Protein AF-A0A972K8L7-F1 (afdb_monomer_lite)

Secondary structure (DSSP, 8-state):
---SS-HHHHS---EEE-SSS-EEETTHHHIIIIIHHHHHHHHTS-TTEEEEEEEETT-EES--SSGGGTTEE--SHHHHHHHH-SS-EEEEEEPPGGGT--EEEEEEEEEEETTEEEEEEEEEE--TT-SHHHHHHHHHHHHHTT---

pLDDT: mean 89.37, std 14.96, range [42.94, 98.75]

Sequence (149 aa):
SSGLISEDTLLGNTYKKVDENRYASGADNYFEVQILPLLKKWKSLDSRIIYVVIMDRNGYMPVHLDPGRSGVIMEDQVSLKGARSEKVIGQAFRRPKEVGGELVNDISAPIFVNGKHWGCIRIGYMPEGSSEADSEDQKMLSSTHAVSV

Foldseek 3Di:
DPDPDDPCQLLPPDWDDPDDFFTAGSCLVVCVPPPLVVQVVVCPPDVQFPGKFWAFLQQQTSDGPPRVCHRGRDPDPVSNCLFNDQAKDWDWDFDPVVVFRFIWIKIWHFDDDPNHTGTTIIIIGGDPLRGVVSVVVVVVVVVVVPPDD

Radius of gyration: 19.27 Å; chains: 1; bounding box: 42×28×66 Å

Structure (mmCIF, N/CA/C/O backbone):
data_AF-A0A972K8L7-F1
#
_entry.id   AF-A0A972K8L7-F1
#
loop_
_atom_site.group_PDB
_atom_site.id
_atom_site.type_symbol
_atom_site.label_atom_id
_atom_site.label_alt_id
_atom_site.label_comp_id
_atom_site.label_asym_id
_atom_site.label_entity_id
_atom_site.label_seq_id
_atom_site.pdbx_PDB_ins_code
_atom_site.Cartn_x
_atom_site.Cartn_y
_atom_site.Cartn_z
_atom_site.occupancy
_atom_site.B_iso_or_equiv
_atom_site.auth_seq_id
_atom_site.auth_comp_id
_atom_site.auth_asym_id
_atom_site.auth_atom_id
_atom_site.pdbx_PDB_model_num
ATOM 1 N N . SER A 1 1 ? -21.470 -12.199 16.623 1.00 43.38 1 SER A N 1
ATOM 2 C CA . SER A 1 1 ? -20.085 -12.634 16.355 1.00 43.38 1 SER A CA 1
ATOM 3 C C . SER A 1 1 ? -19.173 -11.458 16.647 1.00 43.38 1 SER A C 1
ATOM 5 O O . SER A 1 1 ? -19.398 -10.387 16.102 1.00 43.38 1 SER A O 1
ATOM 7 N N . SER A 1 2 ? -18.212 -11.589 17.561 1.00 48.59 2 SER A N 1
ATOM 8 C CA . SER A 1 2 ? -17.219 -10.535 17.799 1.00 48.59 2 SER A CA 1
ATOM 9 C C . SER A 1 2 ? -16.284 -10.482 16.589 1.00 48.59 2 SER A C 1
ATOM 11 O O . SER A 1 2 ? -15.398 -11.325 16.456 1.00 48.59 2 SER A O 1
ATOM 13 N N . GLY A 1 3 ? -16.561 -9.580 15.646 1.00 68.94 3 GLY A N 1
ATOM 14 C CA . GLY A 1 3 ? -15.720 -9.379 14.466 1.00 68.94 3 GLY A CA 1
ATOM 15 C C . GLY A 1 3 ? -14.291 -9.015 14.872 1.00 68.94 3 GLY A C 1
ATOM 16 O O . GLY A 1 3 ? -14.088 -8.352 15.885 1.00 68.94 3 GLY A O 1
ATOM 17 N N . LEU A 1 4 ? -13.306 -9.460 14.085 1.00 87.00 4 LEU A N 1
ATOM 18 C CA . LEU A 1 4 ? -11.874 -9.205 14.315 1.00 87.00 4 LEU A CA 1
ATOM 19 C C . LEU A 1 4 ? -11.529 -7.704 14.391 1.00 87.00 4 LEU A C 1
ATOM 21 O O . LEU A 1 4 ? -10.521 -7.333 14.983 1.00 87.00 4 LEU A O 1
ATOM 25 N N . ILE A 1 5 ? -12.364 -6.857 13.787 1.00 93.44 5 ILE A N 1
ATOM 26 C CA . ILE A 1 5 ? -12.333 -5.396 13.844 1.00 93.44 5 ILE A CA 1
ATOM 27 C C . ILE A 1 5 ? -13.745 -4.870 13.533 1.00 93.44 5 ILE A C 1
ATOM 29 O O . ILE A 1 5 ? -14.503 -5.536 12.821 1.00 93.44 5 ILE A O 1
ATOM 33 N N . SER A 1 6 ? -14.125 -3.704 14.064 1.00 93.94 6 SER A N 1
ATOM 34 C CA . SER A 1 6 ? -15.373 -3.040 13.663 1.00 93.94 6 SER A CA 1
ATOM 35 C C . SER A 1 6 ? -15.203 -2.323 12.320 1.00 93.94 6 SER A C 1
ATOM 37 O O . SER A 1 6 ? -14.106 -1.883 11.970 1.00 93.94 6 SER A O 1
ATOM 39 N N . GLU A 1 7 ? -16.297 -2.167 11.572 1.00 93.62 7 GLU A N 1
ATOM 40 C CA . GLU A 1 7 ? -16.278 -1.385 10.330 1.00 93.62 7 GLU A CA 1
ATOM 41 C C . GLU A 1 7 ? -15.841 0.064 10.590 1.00 93.62 7 GLU A C 1
ATOM 43 O O . GLU A 1 7 ? -15.015 0.584 9.848 1.00 93.62 7 GLU A O 1
ATOM 48 N N . ASP A 1 8 ? -16.316 0.682 11.674 1.00 94.56 8 ASP A N 1
ATOM 49 C CA . ASP A 1 8 ? -15.960 2.058 12.033 1.00 94.56 8 ASP A CA 1
ATOM 50 C C . ASP A 1 8 ? -14.465 2.223 12.318 1.00 94.56 8 ASP A C 1
ATOM 52 O O . ASP A 1 8 ? -13.873 3.231 11.943 1.00 94.56 8 ASP A O 1
ATOM 56 N N . THR A 1 9 ? -13.826 1.239 12.961 1.00 94.69 9 THR A N 1
ATOM 57 C CA . THR A 1 9 ? -12.374 1.276 13.177 1.00 94.69 9 THR A CA 1
ATOM 58 C C . THR A 1 9 ? -11.619 1.038 11.872 1.00 94.69 9 THR A C 1
ATOM 60 O O . THR A 1 9 ? -10.624 1.711 11.627 1.00 94.69 9 THR A O 1
ATOM 63 N N . LEU A 1 10 ? -12.090 0.125 11.018 1.00 93.88 10 LEU A N 1
ATOM 64 C CA . LEU A 1 10 ? -11.436 -0.190 9.746 1.00 93.88 10 LEU A CA 1
ATOM 65 C C . LEU A 1 10 ? -11.541 0.957 8.725 1.00 93.88 10 LEU A C 1
ATOM 67 O O . LEU A 1 10 ? -10.584 1.220 8.005 1.00 93.88 10 LEU A O 1
ATOM 71 N N . LEU A 1 11 ? -12.690 1.634 8.668 1.00 94.75 11 LEU A N 1
ATOM 72 C CA . LEU A 1 11 ? -12.957 2.791 7.802 1.00 94.75 11 LEU A CA 1
ATOM 73 C C . LEU A 1 11 ? -12.596 4.135 8.454 1.00 94.75 11 LEU A C 1
ATOM 75 O O . LEU A 1 11 ? -12.780 5.187 7.838 1.00 94.75 11 LEU A O 1
ATOM 79 N N . GLY A 1 12 ? -12.149 4.108 9.708 1.00 93.19 12 GLY A N 1
ATOM 80 C CA . GLY A 1 12 ? -11.767 5.288 10.463 1.00 93.19 12 GLY A CA 1
ATOM 81 C C . GLY A 1 12 ? -10.445 5.865 9.965 1.00 93.19 12 GLY A C 1
ATOM 82 O O . GLY A 1 12 ? -9.459 5.151 9.816 1.00 93.19 12 GLY A O 1
ATOM 83 N N . ASN A 1 13 ? -10.410 7.185 9.788 1.00 91.69 13 ASN A N 1
ATOM 84 C CA . ASN A 1 13 ? -9.258 7.911 9.243 1.00 91.69 13 ASN A CA 1
ATOM 85 C C . ASN A 1 13 ? -8.577 8.788 10.307 1.00 91.69 13 ASN A C 1
ATOM 87 O O . ASN A 1 13 ? -8.116 9.894 10.024 1.00 91.69 13 ASN A O 1
ATOM 91 N N . THR A 1 14 ? -8.581 8.328 11.559 1.00 95.19 14 THR A N 1
ATOM 92 C CA . THR A 1 14 ? -7.974 9.050 12.681 1.00 95.19 14 THR A CA 1
ATOM 93 C C . THR A 1 14 ? -6.589 8.487 12.948 1.00 95.19 14 THR A C 1
ATOM 95 O O . THR A 1 14 ? -6.459 7.368 13.445 1.00 95.19 14 THR A O 1
ATOM 98 N N . TYR A 1 15 ? -5.566 9.292 12.675 1.00 96.88 15 TYR A N 1
ATOM 99 C CA . TYR A 1 15 ? -4.171 8.918 12.880 1.00 96.88 15 TYR A CA 1
ATOM 100 C C . TYR A 1 15 ? -3.572 9.678 14.063 1.00 96.88 15 TYR A C 1
ATOM 102 O O . TYR A 1 15 ? -3.773 10.884 14.216 1.00 96.88 15 TYR A O 1
ATOM 110 N N . LYS A 1 16 ? -2.803 8.982 14.897 1.00 97.19 16 LYS A N 1
ATOM 111 C CA . LYS A 1 16 ? -2.006 9.581 15.973 1.00 97.19 16 LYS A CA 1
ATOM 112 C C . LYS A 1 16 ? -0.549 9.600 15.548 1.00 97.19 16 LYS A C 1
ATOM 114 O O . LYS A 1 16 ? -0.009 8.550 15.223 1.00 97.19 16 LYS A O 1
ATOM 119 N N . LYS A 1 17 ? 0.087 10.771 15.557 1.00 97.06 17 LYS A N 1
ATOM 120 C CA . LYS A 1 17 ? 1.523 10.885 15.278 1.00 97.06 17 LYS A CA 1
ATOM 121 C C . LYS A 1 17 ? 2.319 10.130 16.352 1.00 97.06 17 LYS A C 1
ATOM 123 O O . LYS A 1 17 ? 2.054 10.314 17.538 1.00 97.06 17 LYS A O 1
ATOM 128 N N . VAL A 1 18 ? 3.243 9.270 15.928 1.00 95.12 18 VAL A N 1
ATOM 129 C CA . VAL A 1 18 ? 4.098 8.442 16.801 1.00 95.12 18 VAL A CA 1
ATOM 130 C C . VAL A 1 18 ? 5.529 8.977 16.808 1.00 95.12 18 VAL A C 1
ATOM 132 O O . VAL A 1 18 ? 6.138 9.072 17.869 1.00 95.12 18 VAL A O 1
ATOM 135 N N . ASP A 1 19 ? 6.039 9.387 15.646 1.00 93.31 19 ASP A N 1
ATOM 136 C CA . ASP A 1 19 ? 7.325 10.076 15.486 1.00 93.31 19 ASP A CA 1
ATOM 137 C C . ASP A 1 19 ? 7.261 11.078 14.318 1.00 93.31 19 ASP A C 1
ATOM 139 O O . ASP A 1 19 ? 6.170 11.414 13.862 1.00 93.31 19 ASP A O 1
ATOM 143 N N . GLU A 1 20 ? 8.403 11.606 13.857 1.00 90.75 20 GLU A N 1
ATOM 144 C CA . GLU A 1 20 ? 8.474 12.634 12.809 1.00 90.75 20 GLU A CA 1
ATOM 145 C C . GLU A 1 20 ? 7.650 12.288 11.559 1.00 90.75 20 GLU A C 1
ATOM 147 O O . GLU A 1 20 ? 6.903 13.154 11.091 1.00 90.75 20 GLU A O 1
ATOM 152 N N . ASN A 1 21 ? 7.721 11.032 11.099 1.00 92.06 21 ASN A N 1
ATOM 153 C CA . ASN A 1 21 ? 7.163 10.572 9.823 1.00 92.06 21 ASN A CA 1
ATOM 154 C C . ASN A 1 21 ? 6.230 9.353 9.952 1.00 92.06 21 ASN A C 1
ATOM 156 O O . ASN A 1 21 ? 5.774 8.821 8.936 1.00 92.06 21 ASN A O 1
ATOM 160 N N . ARG A 1 22 ? 5.935 8.900 11.177 1.00 95.69 22 ARG A N 1
ATOM 161 C CA . ARG A 1 22 ? 5.071 7.742 11.436 1.00 95.69 22 ARG A CA 1
ATOM 162 C C . ARG A 1 22 ? 3.853 8.088 12.275 1.00 95.69 22 ARG A C 1
ATOM 164 O O . ARG A 1 22 ? 3.888 8.908 13.195 1.00 95.69 22 ARG A O 1
ATOM 171 N N . TYR A 1 23 ? 2.777 7.381 11.973 1.00 98.06 23 TYR A N 1
ATOM 172 C CA . TYR A 1 23 ? 1.467 7.504 12.580 1.00 98.06 23 TYR A CA 1
ATOM 173 C C . TYR A 1 23 ? 0.893 6.123 12.908 1.00 98.06 23 TYR A C 1
ATOM 175 O O . TYR A 1 23 ? 1.236 5.125 12.273 1.00 98.06 23 TYR A O 1
ATOM 183 N N . ALA A 1 24 ? -0.022 6.085 13.871 1.00 97.25 24 ALA A N 1
ATOM 184 C CA . ALA A 1 24 ? -0.782 4.902 14.252 1.00 97.25 24 ALA A CA 1
ATOM 185 C C . ALA A 1 24 ? -2.286 5.114 14.043 1.00 97.25 24 ALA A C 1
ATOM 187 O O . ALA A 1 24 ? -2.807 6.198 14.330 1.00 97.25 24 ALA A O 1
ATOM 188 N N . SER A 1 25 ? -2.984 4.069 13.610 1.00 97.12 25 SER A N 1
ATOM 189 C CA . SER A 1 25 ? -4.444 3.980 13.536 1.00 97.12 25 SER A CA 1
ATOM 190 C C . SER A 1 25 ? -4.979 2.914 14.497 1.00 97.12 25 SER A C 1
ATOM 192 O O . SER A 1 25 ? -4.288 1.981 14.901 1.00 97.12 25 SER A O 1
ATOM 194 N N . GLY A 1 26 ? -6.263 3.015 14.851 1.00 95.69 26 GLY A N 1
ATOM 195 C CA . GLY A 1 26 ? -6.946 1.981 15.637 1.00 95.69 26 GLY A CA 1
ATOM 196 C C . GLY A 1 26 ? -7.020 0.617 14.934 1.00 95.69 26 GLY A C 1
ATOM 197 O O . GLY A 1 26 ? -7.282 -0.388 15.591 1.00 9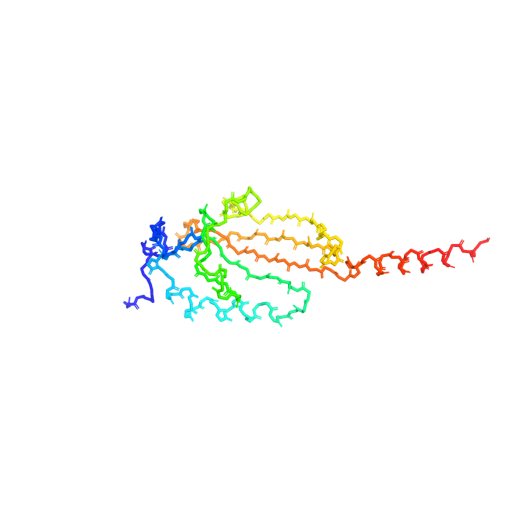5.69 26 GLY A O 1
ATOM 198 N N . ALA A 1 27 ? -6.785 0.571 13.619 1.00 96.38 27 ALA A N 1
ATOM 199 C CA . ALA A 1 27 ? -6.844 -0.645 12.814 1.00 96.38 27 ALA A CA 1
ATOM 200 C C . ALA A 1 27 ? -5.493 -1.368 12.646 1.00 96.38 27 ALA A C 1
ATOM 202 O O . ALA A 1 27 ? -5.470 -2.464 12.086 1.00 96.38 27 ALA A O 1
ATOM 203 N N . ASP A 1 28 ? -4.375 -0.808 13.118 1.00 96.25 28 ASP A N 1
ATOM 204 C CA . ASP A 1 28 ? -3.029 -1.300 12.775 1.00 96.25 28 ASP A CA 1
ATOM 205 C C . ASP A 1 28 ? -2.815 -2.766 13.149 1.00 96.25 28 ASP A C 1
ATOM 207 O O . ASP A 1 28 ? -2.368 -3.556 12.320 1.00 96.25 28 ASP A O 1
ATOM 211 N N . ASN A 1 29 ? -3.233 -3.169 14.352 1.00 96.06 29 ASN A N 1
ATOM 212 C CA . ASN A 1 29 ? -3.114 -4.558 14.800 1.00 96.06 29 ASN A CA 1
ATOM 213 C C . ASN A 1 29 ? -3.901 -5.533 13.903 1.00 96.06 29 ASN A C 1
ATOM 215 O O . ASN A 1 29 ? -3.458 -6.653 13.660 1.00 96.06 29 ASN A O 1
ATOM 219 N N . TYR A 1 30 ? -5.059 -5.121 13.374 1.00 96.81 30 TYR A N 1
ATOM 220 C CA . TYR A 1 30 ? -5.794 -5.942 12.411 1.00 96.81 30 TYR A CA 1
ATOM 221 C C . TYR A 1 30 ? -4.982 -6.120 11.124 1.00 96.81 30 TYR A C 1
ATOM 223 O O . TYR A 1 30 ? -4.830 -7.244 10.647 1.00 96.81 30 TYR A O 1
ATOM 231 N N . PHE A 1 31 ? -4.416 -5.039 10.585 1.00 97.88 31 PHE A N 1
ATOM 232 C CA . PHE A 1 31 ? -3.580 -5.118 9.389 1.00 97.88 31 PHE A CA 1
ATOM 233 C C . PHE A 1 31 ? -2.310 -5.940 9.620 1.00 97.88 31 PHE A C 1
ATOM 235 O O . PHE A 1 31 ? -1.934 -6.730 8.754 1.00 97.88 31 PHE A O 1
ATOM 242 N N . GLU A 1 32 ? -1.681 -5.820 10.784 1.00 97.50 32 GLU A N 1
ATOM 243 C CA . GLU A 1 32 ? -0.477 -6.569 11.140 1.00 97.50 32 GLU A CA 1
ATOM 244 C C . GLU A 1 32 ? -0.745 -8.069 11.259 1.00 97.50 32 GLU A C 1
ATOM 246 O O . GLU A 1 32 ? -0.026 -8.873 10.664 1.00 97.50 32 GLU A O 1
ATOM 251 N N . VAL A 1 33 ? -1.809 -8.460 11.962 1.00 97.44 33 VAL A N 1
ATOM 252 C CA . VAL A 1 33 ? -2.108 -9.876 12.203 1.00 97.44 33 VAL A CA 1
ATOM 253 C C . VAL A 1 33 ? -2.773 -10.532 10.991 1.00 97.44 33 VAL A C 1
ATOM 255 O O . VAL A 1 33 ? -2.456 -11.674 10.664 1.00 97.44 33 VAL A O 1
ATOM 258 N N . GLN A 1 34 ? -3.696 -9.841 10.318 1.00 97.12 34 GLN A N 1
ATOM 259 C CA . GLN A 1 34 ? -4.539 -10.448 9.279 1.00 97.12 34 GLN A CA 1
ATOM 260 C C . GLN A 1 34 ? -4.021 -10.195 7.863 1.00 97.12 34 GLN A C 1
ATOM 262 O O . GLN A 1 34 ? -4.138 -11.066 7.002 1.00 97.12 34 GLN A O 1
ATOM 267 N N . ILE A 1 35 ? -3.457 -9.014 7.595 1.00 97.81 35 ILE A N 1
ATOM 268 C CA . ILE A 1 35 ? -3.179 -8.579 6.220 1.00 97.81 35 ILE A CA 1
ATOM 269 C C . ILE A 1 35 ? -1.703 -8.715 5.858 1.00 97.81 35 ILE A C 1
ATOM 271 O O . ILE A 1 35 ? -1.391 -9.230 4.785 1.00 97.81 35 ILE A O 1
ATOM 275 N N . LEU A 1 36 ? -0.777 -8.346 6.743 1.00 98.44 36 LEU A N 1
ATOM 276 C CA . LEU A 1 36 ? 0.660 -8.442 6.477 1.00 98.44 36 LEU A CA 1
ATOM 277 C C . LEU A 1 36 ? 1.114 -9.860 6.056 1.00 98.44 36 LEU A C 1
ATOM 279 O O . LEU A 1 36 ? 1.918 -9.952 5.122 1.00 98.44 36 LEU A O 1
ATOM 283 N N . PRO A 1 37 ? 0.607 -10.973 6.633 1.00 98.56 37 PRO A N 1
ATOM 284 C CA . PRO A 1 37 ? 0.931 -12.314 6.141 1.00 98.56 37 PRO A CA 1
ATOM 285 C C . PRO A 1 37 ? 0.497 -12.554 4.686 1.00 98.56 37 PRO A C 1
ATOM 287 O O . PRO A 1 37 ? 1.215 -13.213 3.933 1.00 98.56 37 PRO A O 1
ATOM 290 N N . LEU A 1 38 ? -0.639 -11.988 4.263 1.00 98.31 38 LEU A N 1
ATOM 291 C CA . LEU A 1 38 ? -1.119 -12.076 2.880 1.00 98.31 38 LEU A CA 1
ATOM 292 C C . LEU A 1 38 ? -0.230 -11.268 1.935 1.00 98.31 38 LEU A C 1
ATOM 294 O O . LEU A 1 38 ? 0.158 -11.785 0.891 1.00 98.31 38 LEU A O 1
ATOM 298 N N . LEU A 1 39 ? 0.163 -10.049 2.323 1.00 98.44 39 LEU A N 1
ATOM 299 C CA . LEU A 1 39 ? 1.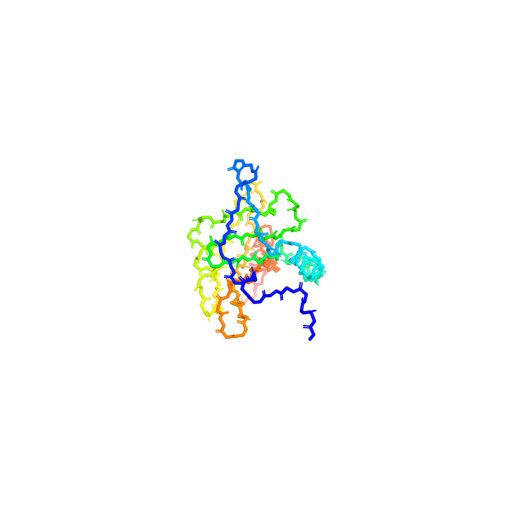080 -9.229 1.522 1.00 98.44 39 LEU A CA 1
ATOM 300 C C . LEU A 1 39 ? 2.431 -9.928 1.335 1.00 98.44 39 LEU A C 1
ATOM 302 O O . LEU A 1 39 ? 2.955 -9.963 0.223 1.00 98.44 39 LEU A O 1
ATOM 306 N N . LYS A 1 40 ? 2.967 -10.543 2.402 1.00 98.31 40 LYS A N 1
ATOM 307 C CA . LYS A 1 40 ? 4.191 -11.361 2.348 1.00 98.31 40 LYS A CA 1
ATOM 308 C C . LYS A 1 40 ? 4.041 -12.526 1.372 1.00 98.31 40 LYS A C 1
ATOM 310 O O . LYS A 1 40 ? 4.899 -12.704 0.512 1.00 98.31 40 LYS A O 1
ATOM 315 N N . LYS A 1 41 ? 2.932 -13.269 1.465 1.00 98.25 41 LYS A N 1
ATOM 316 C CA . LYS A 1 41 ? 2.622 -14.380 0.556 1.00 98.25 41 LYS A CA 1
ATOM 317 C C . LYS A 1 41 ? 2.516 -13.917 -0.898 1.00 98.25 41 LYS A C 1
ATOM 319 O O . LYS A 1 41 ? 3.080 -14.556 -1.774 1.00 98.25 41 LYS A O 1
ATOM 324 N N . TRP A 1 42 ? 1.805 -12.825 -1.174 1.00 97.75 42 TRP A N 1
ATOM 325 C CA . TRP A 1 42 ? 1.630 -12.318 -2.539 1.00 97.75 42 TRP A CA 1
ATOM 326 C C . TRP A 1 42 ? 2.932 -11.789 -3.131 1.00 97.75 42 TRP A C 1
ATOM 328 O O . TRP A 1 42 ? 3.240 -12.081 -4.282 1.00 97.75 42 TRP A O 1
ATOM 338 N N . LYS A 1 43 ? 3.745 -11.095 -2.330 1.00 97.69 43 LYS A N 1
ATOM 339 C CA . LYS A 1 43 ? 5.080 -10.644 -2.734 1.00 97.69 43 LYS A CA 1
ATOM 340 C C . LYS A 1 43 ? 6.027 -11.804 -3.074 1.00 97.69 43 LYS A C 1
ATOM 342 O O . LYS A 1 43 ? 6.968 -11.597 -3.837 1.00 97.69 43 LYS A O 1
ATOM 347 N N . SER A 1 44 ? 5.816 -12.992 -2.502 1.00 97.38 44 SER A N 1
ATOM 348 C CA . SER A 1 44 ? 6.641 -14.177 -2.764 1.00 97.38 44 SER A CA 1
ATOM 349 C C . SER A 1 44 ? 6.117 -15.070 -3.891 1.00 97.38 44 SER A C 1
ATOM 351 O O . SER A 1 44 ? 6.738 -16.093 -4.159 1.00 97.38 44 SER A O 1
ATOM 353 N N . LEU A 1 45 ? 4.981 -14.741 -4.523 1.00 97.00 45 LEU A N 1
ATOM 354 C CA . LEU A 1 45 ? 4.438 -15.549 -5.626 1.00 97.00 45 LEU A CA 1
ATOM 355 C C . LEU A 1 45 ? 5.327 -15.511 -6.871 1.00 97.00 45 LEU A C 1
ATOM 357 O O . LEU A 1 45 ? 5.355 -16.478 -7.624 1.00 97.00 45 LEU A O 1
ATOM 361 N N . ASP A 1 46 ? 6.029 -14.400 -7.082 1.00 96.12 46 ASP A N 1
ATOM 362 C C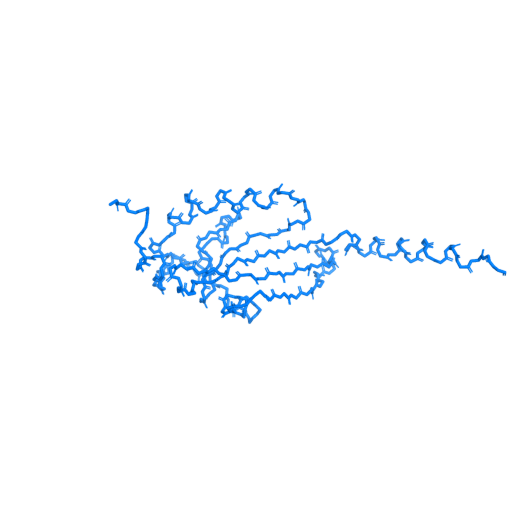A . ASP A 1 46 ? 6.894 -14.179 -8.234 1.00 96.12 46 ASP A CA 1
ATOM 363 C C . ASP A 1 46 ? 7.995 -13.178 -7.851 1.00 96.12 46 ASP A C 1
ATOM 365 O O . ASP A 1 46 ? 7.717 -12.147 -7.230 1.00 96.12 46 ASP A O 1
ATOM 369 N N . SER A 1 47 ? 9.249 -13.464 -8.210 1.00 94.31 47 SER A N 1
ATOM 370 C CA . SER A 1 47 ? 10.390 -12.578 -7.937 1.00 94.31 47 SER A CA 1
ATOM 371 C C . SER A 1 47 ? 10.270 -11.225 -8.646 1.00 94.31 47 SER A C 1
ATOM 373 O O . SER A 1 47 ? 10.825 -10.236 -8.165 1.00 94.31 47 SER A O 1
ATOM 375 N N . ARG A 1 48 ? 9.501 -11.163 -9.738 1.00 94.88 48 ARG A N 1
ATOM 376 C CA . ARG A 1 48 ? 9.197 -9.950 -10.506 1.00 94.88 48 ARG A CA 1
ATOM 377 C C . ARG A 1 48 ? 8.237 -9.012 -9.791 1.00 94.88 48 ARG A C 1
ATOM 379 O O . ARG A 1 48 ? 8.185 -7.830 -10.117 1.00 94.88 48 ARG A O 1
ATOM 386 N N . ILE A 1 49 ? 7.477 -9.486 -8.805 1.00 96.31 49 ILE A N 1
ATOM 387 C CA . ILE A 1 49 ? 6.701 -8.595 -7.942 1.00 96.31 49 ILE A CA 1
ATOM 388 C C . ILE A 1 49 ? 7.696 -7.940 -6.994 1.00 96.31 49 ILE A C 1
ATOM 390 O O . ILE A 1 49 ? 8.251 -8.618 -6.140 1.00 96.31 49 ILE A O 1
ATOM 394 N N . ILE A 1 50 ? 7.944 -6.639 -7.112 1.00 94.25 50 ILE A N 1
ATOM 395 C CA . ILE A 1 50 ? 8.964 -5.935 -6.320 1.00 94.25 50 ILE A CA 1
ATOM 396 C C . ILE A 1 50 ? 8.388 -5.259 -5.071 1.00 94.25 50 ILE A C 1
ATOM 398 O O . ILE A 1 50 ? 9.103 -5.089 -4.085 1.00 94.25 50 ILE A O 1
ATOM 402 N N . TYR A 1 51 ? 7.087 -4.973 -5.048 1.00 96.00 51 TYR A N 1
ATOM 403 C CA . TYR A 1 51 ? 6.367 -4.581 -3.837 1.00 96.00 51 TYR A CA 1
ATOM 404 C C . TYR A 1 51 ? 4.887 -4.954 -3.924 1.00 96.00 51 TYR A C 1
ATOM 406 O O . TYR A 1 51 ? 4.309 -5.009 -5.008 1.00 96.00 51 TYR A O 1
ATOM 414 N N . VAL A 1 52 ? 4.285 -5.176 -2.757 1.00 98.19 52 VAL A N 1
ATOM 415 C CA . VAL A 1 52 ? 2.837 -5.286 -2.559 1.00 98.19 52 VAL A CA 1
ATOM 416 C C . VAL A 1 52 ? 2.513 -4.474 -1.314 1.00 98.19 52 VAL A C 1
ATOM 418 O O . VAL A 1 52 ? 3.004 -4.791 -0.231 1.00 98.19 52 VAL A O 1
ATOM 421 N N . VAL A 1 53 ? 1.735 -3.409 -1.468 1.00 98.06 53 VAL A N 1
ATOM 422 C CA . VAL A 1 53 ? 1.394 -2.490 -0.375 1.00 98.06 53 VAL A CA 1
ATOM 423 C C . VAL A 1 53 ? -0.095 -2.209 -0.374 1.00 98.06 53 VAL A C 1
ATOM 425 O O . VAL A 1 53 ? -0.747 -2.290 -1.410 1.00 98.06 53 VAL A O 1
ATOM 428 N N . ILE A 1 54 ? -0.632 -1.863 0.786 1.00 98.38 54 ILE A N 1
ATOM 429 C CA . ILE A 1 54 ? -1.991 -1.347 0.910 1.00 98.38 54 ILE A CA 1
ATOM 430 C C . ILE A 1 54 ? -1.933 0.034 1.539 1.00 98.38 54 ILE A C 1
ATOM 432 O O . ILE A 1 54 ? -1.077 0.298 2.382 1.00 98.38 54 ILE A O 1
ATOM 436 N N . MET A 1 55 ? -2.838 0.907 1.126 1.00 97.94 55 MET A N 1
ATOM 437 C CA . MET A 1 55 ? -2.985 2.228 1.719 1.00 97.94 55 MET A CA 1
ATOM 438 C C . MET A 1 55 ? -4.435 2.667 1.662 1.00 97.94 55 MET A C 1
ATOM 440 O O . MET A 1 55 ? -5.132 2.365 0.692 1.00 97.94 55 MET A O 1
ATOM 444 N N . ASP A 1 56 ? -4.881 3.381 2.688 1.00 98.44 56 ASP A N 1
ATOM 445 C CA . ASP A 1 56 ? -6.206 3.991 2.667 1.00 98.44 56 ASP A CA 1
ATOM 446 C C . ASP A 1 56 ? -6.260 5.200 1.712 1.00 98.44 56 ASP A C 1
ATOM 448 O O . ASP A 1 56 ? -5.244 5.638 1.167 1.00 98.44 56 ASP A O 1
ATOM 452 N N . ARG A 1 57 ? -7.451 5.778 1.514 1.00 98.19 57 ARG A N 1
ATOM 453 C CA . ARG A 1 57 ? -7.671 6.943 0.625 1.00 98.19 57 ARG A CA 1
ATOM 454 C C . ARG A 1 57 ? -6.888 8.215 0.994 1.00 98.19 57 ARG A C 1
ATOM 456 O O . ARG A 1 57 ? -6.857 9.154 0.187 1.00 98.19 57 ARG A O 1
ATOM 463 N N . ASN A 1 58 ? -6.285 8.277 2.181 1.00 98.12 58 ASN A N 1
ATOM 464 C CA . ASN A 1 58 ? -5.420 9.374 2.615 1.00 98.12 58 ASN A CA 1
ATOM 465 C C . ASN A 1 58 ? -3.931 9.046 2.454 1.00 98.12 58 ASN A C 1
ATOM 467 O O . ASN A 1 58 ? -3.097 9.878 2.789 1.00 98.12 58 ASN A O 1
ATOM 471 N N . GLY A 1 59 ? -3.599 7.868 1.919 1.00 97.88 59 GLY A N 1
ATOM 472 C CA . GLY A 1 59 ? -2.229 7.423 1.697 1.00 97.88 59 GLY A CA 1
ATOM 473 C C . GLY A 1 59 ? -1.599 6.749 2.914 1.00 97.88 59 GLY A C 1
ATOM 474 O O . GLY A 1 59 ? -0.411 6.433 2.864 1.00 97.88 59 GLY A O 1
ATOM 475 N N . TYR A 1 60 ? -2.349 6.510 3.994 1.00 98.38 60 TYR A N 1
ATOM 476 C CA . TYR A 1 60 ? -1.812 5.848 5.179 1.00 98.38 60 TYR A CA 1
ATOM 477 C C . TYR A 1 60 ? -1.568 4.362 4.909 1.00 98.38 60 TYR A C 1
ATOM 479 O O . TYR A 1 60 ? -2.489 3.632 4.538 1.00 98.38 60 TYR A O 1
ATOM 487 N N . MET A 1 61 ? -0.329 3.913 5.110 1.00 98.00 61 MET A N 1
ATOM 488 C CA . MET A 1 61 ? 0.071 2.510 5.020 1.00 98.00 61 MET A CA 1
ATOM 489 C C . MET A 1 61 ? 0.120 1.899 6.426 1.00 98.00 61 MET A C 1
ATOM 491 O O . MET A 1 61 ? 1.129 2.073 7.114 1.00 98.00 61 MET A O 1
ATOM 495 N N . PRO A 1 62 ? -0.911 1.155 6.870 1.00 97.75 62 PRO A N 1
ATOM 496 C CA . PRO A 1 62 ? -0.932 0.601 8.226 1.00 97.75 62 PRO A CA 1
ATOM 497 C C . PRO A 1 62 ? 0.193 -0.420 8.442 1.00 97.75 62 PRO A C 1
ATOM 499 O O . PRO A 1 62 ? 0.768 -0.513 9.523 1.00 97.75 62 PRO A O 1
ATOM 502 N N . VAL A 1 63 ? 0.552 -1.163 7.391 1.00 98.12 63 VAL A N 1
ATOM 503 C CA . VAL A 1 63 ? 1.616 -2.169 7.415 1.00 98.12 63 VAL A CA 1
ATOM 504 C C . VAL A 1 63 ? 2.418 -2.168 6.124 1.00 98.12 63 VAL A C 1
ATOM 506 O O . VAL A 1 63 ? 1.892 -1.925 5.038 1.00 98.12 63 VAL A O 1
ATOM 509 N N . HIS A 1 64 ? 3.693 -2.515 6.244 1.00 97.69 64 HIS A N 1
ATOM 510 C CA . HIS A 1 64 ? 4.605 -2.720 5.134 1.00 97.69 64 HIS A CA 1
ATOM 511 C C . HIS A 1 64 ? 5.549 -3.899 5.439 1.00 97.69 64 HIS A C 1
ATOM 513 O O . HIS A 1 64 ? 5.787 -4.242 6.597 1.00 97.69 64 HIS A O 1
ATOM 519 N N . LEU A 1 65 ? 6.072 -4.557 4.396 1.00 96.38 65 LEU A N 1
ATOM 520 C CA . LEU A 1 65 ? 6.998 -5.692 4.553 1.00 96.38 65 LEU A CA 1
ATOM 521 C C . LEU A 1 65 ? 8.326 -5.280 5.202 1.00 96.38 65 LEU A C 1
ATOM 523 O O . LEU A 1 65 ? 8.878 -6.039 5.990 1.00 96.38 65 LEU A O 1
ATOM 527 N N . ASP A 1 66 ? 8.813 -4.091 4.856 1.00 95.44 66 ASP A N 1
ATOM 528 C CA . ASP A 1 66 ? 9.828 -3.352 5.612 1.00 95.44 66 ASP A CA 1
ATOM 529 C C . ASP A 1 66 ? 9.142 -2.591 6.766 1.00 95.44 66 ASP A C 1
ATOM 531 O O . ASP A 1 66 ? 8.407 -1.637 6.481 1.00 95.44 66 ASP A O 1
ATOM 535 N N . PRO A 1 67 ? 9.367 -2.982 8.038 1.00 92.75 67 PRO A N 1
ATOM 536 C CA . PRO A 1 67 ? 8.711 -2.379 9.198 1.00 92.75 67 PRO A CA 1
ATOM 537 C C . PRO A 1 67 ? 8.960 -0.876 9.352 1.00 92.75 67 PRO A C 1
ATOM 539 O O . PRO A 1 67 ? 8.107 -0.179 9.902 1.00 92.75 67 PRO A O 1
ATOM 542 N N . GLY A 1 68 ? 10.091 -0.360 8.850 1.00 92.38 68 GLY A N 1
ATOM 543 C CA . GLY A 1 68 ? 10.417 1.069 8.904 1.00 92.38 68 GLY A CA 1
ATOM 544 C C . GLY A 1 68 ? 9.485 1.938 8.056 1.00 92.38 68 GLY A C 1
ATOM 545 O O . GLY A 1 68 ? 9.426 3.149 8.245 1.00 92.38 68 GLY A O 1
ATOM 546 N N . ARG A 1 69 ? 8.721 1.318 7.149 1.00 94.12 69 ARG A N 1
ATOM 547 C CA . ARG A 1 69 ? 7.761 1.983 6.258 1.00 94.12 69 ARG A CA 1
ATOM 548 C C . ARG A 1 69 ? 6.302 1.783 6.680 1.00 94.12 69 ARG A C 1
ATOM 550 O O . ARG A 1 69 ? 5.409 2.311 6.023 1.00 94.12 69 ARG A O 1
ATOM 557 N N . SER A 1 70 ? 6.051 1.040 7.759 1.00 97.06 70 SER A N 1
ATOM 558 C CA . SER A 1 70 ? 4.718 0.919 8.359 1.00 97.06 70 SER A CA 1
ATOM 559 C C . SER A 1 70 ? 4.352 2.194 9.118 1.00 97.06 70 SER A C 1
ATOM 561 O O . SER A 1 70 ? 5.178 2.756 9.844 1.00 97.06 70 SER A O 1
ATOM 563 N N . GLY A 1 71 ? 3.100 2.622 9.007 1.00 97.56 71 GLY A N 1
ATOM 564 C CA . GLY A 1 71 ? 2.591 3.833 9.644 1.00 97.56 71 GLY A CA 1
ATOM 565 C C . GLY A 1 71 ? 2.949 5.127 8.905 1.00 97.56 71 GLY A C 1
ATOM 566 O O . GLY A 1 71 ? 2.788 6.206 9.465 1.00 97.56 71 GLY A O 1
ATOM 567 N N . VAL A 1 72 ? 3.451 5.050 7.672 1.00 97.56 72 VAL A N 1
ATOM 568 C CA . VAL A 1 72 ? 3.768 6.229 6.850 1.00 97.56 72 VAL A CA 1
ATOM 569 C C . VAL A 1 72 ? 2.522 6.689 6.092 1.00 97.56 72 VAL A C 1
ATOM 571 O O . VAL A 1 72 ? 1.740 5.863 5.619 1.00 97.56 72 VAL A O 1
ATOM 574 N N . ILE A 1 73 ? 2.355 8.006 5.945 1.00 97.62 73 ILE A N 1
ATOM 575 C CA . ILE A 1 73 ? 1.351 8.612 5.063 1.00 97.62 73 ILE A CA 1
ATOM 576 C C . ILE A 1 73 ? 2.040 9.025 3.760 1.00 97.62 73 ILE A C 1
ATOM 578 O O . ILE A 1 73 ? 2.948 9.851 3.761 1.00 97.62 73 ILE A O 1
ATOM 582 N N . MET A 1 74 ? 1.624 8.424 2.647 1.00 96.88 74 MET A N 1
ATOM 583 C CA . MET A 1 74 ? 2.113 8.763 1.312 1.00 96.88 74 MET A CA 1
ATOM 584 C C . MET A 1 74 ? 1.408 10.021 0.800 1.00 96.88 74 MET A C 1
ATOM 586 O O . MET A 1 74 ? 0.206 10.003 0.544 1.00 96.88 74 MET A O 1
ATOM 590 N N . GLU A 1 75 ? 2.165 11.098 0.605 1.00 96.81 75 GLU A N 1
ATOM 591 C CA . GLU A 1 75 ? 1.622 12.393 0.166 1.00 96.81 75 GLU A CA 1
ATOM 592 C C . GLU A 1 75 ? 1.798 12.654 -1.337 1.00 96.81 75 GLU A C 1
ATOM 594 O O . GLU A 1 75 ? 1.252 13.618 -1.878 1.00 96.81 75 GLU A O 1
ATOM 599 N N . ASP A 1 76 ? 2.548 11.802 -2.042 1.00 96.44 76 ASP A N 1
ATOM 600 C CA . ASP A 1 76 ? 2.782 11.992 -3.468 1.00 96.44 76 ASP A CA 1
ATOM 601 C C . ASP A 1 76 ? 1.508 11.751 -4.300 1.00 96.44 76 ASP A C 1
ATOM 603 O O . ASP A 1 76 ? 0.653 10.911 -3.999 1.00 96.44 76 ASP A O 1
ATOM 607 N N . GLN A 1 77 ? 1.393 12.506 -5.393 1.00 96.81 77 GLN A N 1
ATOM 608 C CA . GLN A 1 77 ? 0.203 12.528 -6.249 1.00 96.81 77 GLN A CA 1
ATOM 609 C C . GLN A 1 77 ? -0.119 11.166 -6.869 1.00 96.81 77 GLN A C 1
ATOM 611 O O . GLN A 1 77 ? -1.288 10.823 -7.048 1.00 96.81 77 GLN A O 1
ATOM 616 N N . VAL A 1 78 ? 0.910 10.388 -7.201 1.00 95.56 78 VAL A N 1
ATOM 617 C CA . VAL A 1 78 ? 0.763 9.060 -7.796 1.00 95.56 78 VAL A CA 1
ATOM 618 C C . VAL A 1 78 ? 0.103 8.115 -6.794 1.00 95.56 78 VAL A C 1
ATOM 620 O O . VAL A 1 78 ? -0.898 7.470 -7.119 1.00 95.56 78 VAL A O 1
ATOM 623 N N . SER A 1 79 ? 0.618 8.081 -5.565 1.00 96.25 79 SER A N 1
ATOM 624 C CA . SER A 1 79 ? 0.097 7.238 -4.494 1.00 96.25 79 SER A CA 1
ATOM 625 C C . SER A 1 79 ? -1.338 7.601 -4.145 1.00 96.25 79 SER A C 1
ATOM 627 O O . SER A 1 79 ? -2.203 6.725 -4.122 1.00 96.25 79 SER A O 1
ATOM 629 N N . LEU A 1 80 ? -1.622 8.893 -3.971 1.00 98.31 80 LEU A N 1
ATOM 630 C CA . LEU A 1 80 ? -2.965 9.366 -3.643 1.00 98.31 80 LEU A CA 1
ATOM 631 C C . LEU A 1 80 ? -3.970 9.118 -4.774 1.00 98.31 80 LEU A C 1
ATOM 633 O O . LEU A 1 80 ? -5.122 8.776 -4.503 1.00 98.31 80 LEU A O 1
ATOM 637 N N . LYS A 1 81 ? -3.560 9.241 -6.044 1.00 98.31 81 LYS A N 1
ATOM 638 C CA . LYS A 1 81 ? -4.423 8.909 -7.187 1.00 98.31 81 LYS A CA 1
ATOM 639 C C . LYS A 1 81 ? -4.785 7.424 -7.198 1.00 98.31 81 LYS A C 1
ATOM 641 O O . LYS A 1 81 ? -5.949 7.095 -7.411 1.00 98.31 81 LYS A O 1
ATOM 646 N N . GLY A 1 82 ? -3.816 6.544 -6.937 1.00 98.25 82 GLY A N 1
ATOM 647 C CA . GLY A 1 82 ? -4.051 5.107 -6.778 1.00 98.25 82 GLY A CA 1
ATOM 648 C C . GLY A 1 82 ? -5.002 4.802 -5.627 1.00 98.25 82 GLY A C 1
ATOM 649 O O . GLY A 1 82 ? -5.991 4.101 -5.818 1.00 98.25 82 GLY A O 1
ATOM 650 N N . ALA A 1 83 ? -4.743 5.385 -4.459 1.00 98.38 83 ALA A N 1
ATOM 651 C CA . ALA A 1 83 ? -5.538 5.195 -3.250 1.00 98.38 83 ALA A CA 1
ATOM 652 C C . ALA A 1 83 ? -6.986 5.681 -3.368 1.00 98.38 83 ALA A C 1
ATOM 654 O O . ALA A 1 83 ? -7.869 5.141 -2.711 1.00 98.38 83 ALA A O 1
ATOM 655 N N . ARG A 1 84 ? -7.243 6.707 -4.186 1.00 98.50 84 ARG A N 1
ATOM 656 C CA . ARG A 1 84 ? -8.571 7.323 -4.351 1.00 98.50 84 ARG A CA 1
ATOM 657 C C . ARG A 1 84 ? -9.331 6.835 -5.581 1.00 98.50 84 ARG A C 1
ATOM 659 O O . ARG A 1 84 ? -10.513 7.144 -5.711 1.00 98.50 84 ARG A O 1
ATOM 666 N N . SER A 1 85 ? -8.696 6.071 -6.466 1.00 98.44 85 SER A N 1
ATOM 667 C CA . SER A 1 85 ? -9.346 5.538 -7.662 1.00 98.44 85 SER A CA 1
ATOM 668 C C . SER A 1 85 ? -10.300 4.400 -7.315 1.00 98.44 85 SER A C 1
ATOM 670 O O . SER A 1 85 ? -9.885 3.409 -6.739 1.00 98.44 85 SER A O 1
ATOM 672 N N . GLU A 1 86 ? -11.559 4.491 -7.745 1.00 98.50 86 GLU A N 1
ATOM 673 C CA . GLU A 1 86 ? -12.545 3.396 -7.650 1.00 98.50 86 GLU A CA 1
ATOM 674 C C . GLU A 1 86 ? -12.431 2.378 -8.799 1.00 98.50 86 GLU A C 1
ATOM 676 O O . GLU A 1 86 ? -13.251 1.472 -8.940 1.00 98.50 86 GLU A O 1
ATOM 681 N N . LYS A 1 87 ? -11.412 2.526 -9.649 1.00 98.38 87 LYS A N 1
ATOM 682 C CA . LYS A 1 87 ? -11.098 1.628 -10.764 1.00 98.38 87 LYS A CA 1
ATOM 683 C C . LYS A 1 87 ? -9.653 1.165 -10.663 1.00 98.38 87 LYS A C 1
ATOM 685 O O . LYS A 1 87 ? -8.814 1.867 -10.097 1.00 98.38 87 LYS A O 1
ATOM 690 N N . VAL A 1 88 ? -9.353 0.024 -11.278 1.00 98.62 88 VAL A N 1
ATOM 691 C CA . VAL A 1 88 ? -7.963 -0.391 -11.483 1.00 98.62 88 VAL A CA 1
ATOM 692 C C . VAL A 1 88 ? -7.279 0.636 -12.380 1.00 98.62 88 VAL A C 1
ATOM 694 O O . VAL A 1 88 ? -7.756 0.924 -13.478 1.00 98.62 88 VAL A O 1
ATOM 697 N N . ILE A 1 89 ? -6.173 1.193 -11.900 1.00 98.44 89 ILE A N 1
ATOM 698 C CA . ILE A 1 89 ? -5.315 2.088 -12.672 1.00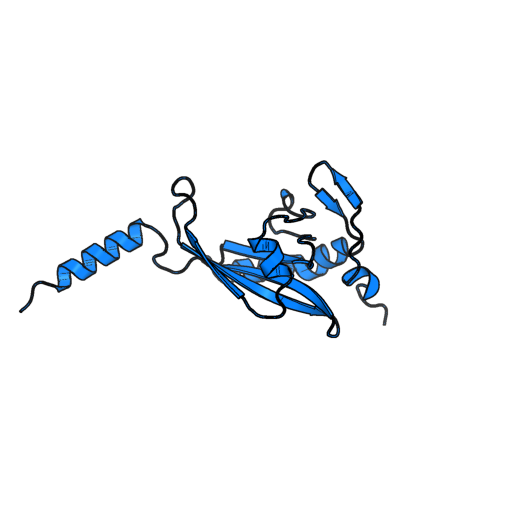 98.44 89 ILE A CA 1
ATOM 699 C C . ILE A 1 89 ? -3.881 1.595 -12.597 1.00 98.44 89 ILE A C 1
ATOM 701 O O . ILE A 1 89 ? -3.496 0.908 -11.654 1.00 98.44 89 ILE A O 1
ATOM 705 N N . GLY A 1 90 ? -3.075 1.970 -13.578 1.00 96.69 90 GLY A N 1
ATOM 706 C CA . GLY A 1 90 ? -1.658 1.675 -13.542 1.00 96.69 90 GLY A CA 1
ATOM 707 C C . GLY A 1 90 ? -0.844 2.687 -14.318 1.00 96.69 90 GLY A C 1
ATOM 708 O O . GLY A 1 90 ? -1.377 3.506 -15.071 1.00 96.69 90 GLY A O 1
ATOM 709 N N . GLN A 1 91 ? 0.456 2.614 -14.105 1.00 95.69 91 GLN A N 1
ATOM 710 C CA . GLN A 1 91 ? 1.466 3.360 -14.834 1.00 95.69 91 GLN A CA 1
ATOM 711 C C . GLN A 1 91 ? 2.700 2.482 -15.012 1.00 95.69 91 GLN A C 1
ATOM 713 O O . GLN A 1 91 ? 2.922 1.541 -14.251 1.00 95.69 91 GLN A O 1
ATOM 718 N N . ALA A 1 92 ? 3.527 2.834 -15.986 1.00 94.88 92 ALA A N 1
ATOM 719 C CA . ALA A 1 92 ? 4.852 2.266 -16.135 1.00 94.88 92 ALA A CA 1
ATOM 720 C C . ALA A 1 92 ? 5.883 3.379 -15.937 1.00 94.88 92 ALA A C 1
ATOM 722 O O . ALA A 1 92 ? 5.736 4.465 -16.500 1.00 94.88 92 ALA A O 1
ATOM 723 N N . PHE A 1 93 ? 6.915 3.125 -15.139 1.00 92.94 93 PHE A N 1
ATOM 724 C CA . PHE A 1 93 ? 8.027 4.054 -14.946 1.00 92.94 93 PHE A CA 1
ATOM 725 C C . PHE A 1 93 ? 9.350 3.296 -14.904 1.00 92.94 93 PHE A C 1
ATOM 727 O O . PHE A 1 93 ? 9.384 2.113 -14.579 1.00 92.94 93 PHE A O 1
ATOM 734 N N . ARG A 1 94 ? 10.452 3.973 -15.232 1.00 91.50 94 ARG A N 1
ATOM 735 C CA . ARG A 1 94 ? 11.796 3.417 -15.047 1.00 91.50 94 ARG A CA 1
ATOM 736 C C . ARG A 1 94 ? 12.375 3.904 -13.734 1.00 91.50 94 ARG A C 1
ATOM 738 O O . ARG A 1 94 ? 12.263 5.087 -13.410 1.00 91.50 94 ARG A O 1
ATOM 745 N N . ARG A 1 95 ? 12.988 2.997 -12.978 1.00 88.31 95 ARG A N 1
ATOM 746 C CA . ARG A 1 95 ? 13.773 3.377 -11.801 1.00 88.31 95 ARG A CA 1
ATOM 747 C C . ARG A 1 95 ? 14.995 4.203 -12.237 1.00 88.31 95 ARG A C 1
ATOM 749 O O . ARG A 1 95 ? 15.443 4.052 -13.373 1.00 88.31 95 ARG A O 1
ATOM 756 N N . PRO A 1 96 ? 15.544 5.071 -11.368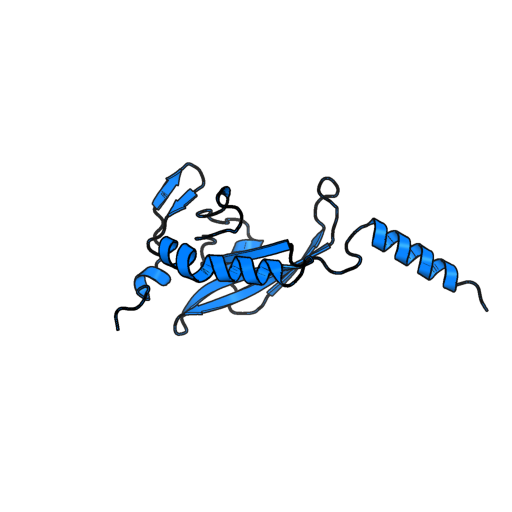 1.00 87.31 96 PRO A N 1
ATOM 757 C CA . PRO A 1 96 ? 16.814 5.737 -11.649 1.00 87.31 96 PRO A CA 1
ATOM 758 C C . PRO A 1 96 ? 17.921 4.722 -11.969 1.00 87.31 96 PRO A C 1
ATOM 760 O O . PRO A 1 96 ? 17.922 3.608 -11.432 1.00 87.31 96 PRO A O 1
ATOM 763 N N . LYS A 1 97 ? 18.860 5.089 -12.847 1.00 83.38 97 LYS A N 1
ATOM 764 C CA . LYS A 1 97 ? 19.928 4.176 -13.295 1.00 83.38 97 LYS A CA 1
ATOM 765 C C . LYS A 1 97 ? 20.834 3.752 -12.144 1.00 83.38 97 LYS A C 1
ATOM 767 O O . LYS A 1 97 ? 21.265 2.608 -12.093 1.00 83.38 97 LYS A O 1
ATOM 772 N N . GLU A 1 98 ? 21.034 4.639 -11.175 1.00 84.44 98 GLU A N 1
ATOM 773 C CA . GLU A 1 98 ? 21.848 4.425 -9.976 1.00 84.44 98 GLU A CA 1
ATOM 774 C C . GLU A 1 98 ? 21.296 3.306 -9.083 1.00 84.44 98 GLU A C 1
ATOM 776 O O . GLU A 1 98 ? 22.020 2.760 -8.255 1.00 84.44 98 GLU A O 1
ATOM 781 N N . VAL A 1 99 ? 20.012 2.962 -9.243 1.00 77.31 99 VAL A N 1
ATOM 782 C CA . VAL A 1 99 ? 19.342 1.911 -8.470 1.00 77.31 99 VAL A CA 1
ATOM 783 C C . VAL A 1 99 ? 18.858 0.737 -9.330 1.00 77.31 99 VAL A C 1
ATOM 785 O O . VAL A 1 99 ? 18.225 -0.163 -8.774 1.00 77.31 99 VAL A O 1
ATOM 788 N N . GLY A 1 100 ? 19.154 0.738 -10.640 1.00 79.19 100 GLY A N 1
ATOM 789 C CA . GLY A 1 100 ? 18.956 -0.403 -11.547 1.00 79.19 100 GLY A CA 1
ATOM 790 C C . GLY A 1 100 ? 18.346 -0.087 -12.923 1.00 79.19 100 GLY A C 1
ATOM 791 O O . GLY A 1 100 ? 18.499 -0.875 -13.853 1.00 79.19 100 GLY A O 1
ATOM 792 N N . GLY A 1 101 ? 17.692 1.068 -13.111 1.00 84.06 101 GLY A N 1
ATOM 793 C CA . GLY A 1 101 ? 17.149 1.465 -14.424 1.00 84.06 101 GLY A CA 1
ATOM 794 C C . GLY A 1 101 ? 15.926 0.669 -14.911 1.00 84.06 101 GLY A C 1
ATOM 795 O O . GLY A 1 101 ? 15.429 0.906 -16.021 1.00 84.06 101 GLY A O 1
ATOM 796 N N . GLU A 1 102 ? 15.430 -0.280 -14.112 1.00 89.69 102 GLU A N 1
ATOM 797 C CA . GLU A 1 102 ? 14.447 -1.248 -14.583 1.00 89.69 102 GLU A CA 1
ATOM 798 C C . GLU A 1 102 ? 13.077 -0.607 -14.810 1.00 89.69 102 GLU A C 1
ATOM 800 O O . GLU A 1 102 ? 12.647 0.286 -14.069 1.00 89.69 102 GLU A O 1
ATOM 805 N N . LEU A 1 103 ? 12.371 -1.085 -15.838 1.00 93.38 103 LEU A N 1
ATOM 806 C CA . LEU A 1 103 ? 10.958 -0.774 -16.039 1.00 93.38 103 LEU A CA 1
ATOM 807 C C . LEU A 1 103 ? 10.113 -1.432 -14.941 1.00 93.38 103 LEU A C 1
ATOM 809 O O . LEU A 1 103 ? 10.213 -2.633 -14.704 1.00 93.38 103 LEU A O 1
ATOM 813 N N . VAL A 1 104 ? 9.237 -0.652 -14.320 1.00 95.06 104 VAL A N 1
ATOM 814 C CA . VAL A 1 104 ? 8.284 -1.096 -13.307 1.00 95.06 104 VAL A CA 1
ATOM 815 C C . VAL A 1 104 ? 6.880 -0.729 -13.758 1.00 95.06 104 VAL A C 1
ATOM 817 O O . VAL A 1 104 ? 6.581 0.441 -13.996 1.00 95.06 104 VAL A O 1
ATOM 820 N N . ASN A 1 105 ? 6.007 -1.730 -13.811 1.00 96.31 105 ASN A N 1
ATOM 821 C CA . ASN A 1 105 ? 4.567 -1.551 -13.905 1.00 96.31 105 ASN A CA 1
ATOM 822 C C . ASN A 1 105 ? 3.997 -1.441 -12.488 1.00 96.31 105 ASN A C 1
ATOM 824 O O . ASN A 1 105 ? 4.045 -2.398 -11.719 1.00 96.31 105 ASN A O 1
ATOM 828 N N . ASP A 1 106 ? 3.466 -0.275 -12.142 1.00 96.88 106 ASP A N 1
ATOM 829 C CA . ASP A 1 106 ? 2.772 -0.003 -10.883 1.00 96.88 106 ASP A CA 1
ATOM 830 C C . ASP A 1 106 ? 1.269 -0.041 -11.129 1.00 96.88 106 ASP A C 1
ATOM 832 O O . ASP A 1 106 ? 0.742 0.743 -11.921 1.00 96.88 106 ASP A O 1
ATOM 836 N N . ILE A 1 107 ? 0.588 -0.975 -10.473 1.00 98.06 107 ILE A N 1
ATOM 837 C CA . ILE A 1 107 ? -0.846 -1.214 -10.621 1.00 98.06 107 ILE A CA 1
ATOM 838 C C . ILE A 1 107 ? -1.508 -0.997 -9.267 1.00 98.06 107 ILE A C 1
ATOM 840 O O . ILE A 1 107 ? -1.119 -1.607 -8.276 1.00 98.06 107 ILE A O 1
ATOM 844 N N . SER A 1 108 ? -2.543 -0.162 -9.239 1.00 98.50 108 SER A N 1
ATOM 845 C CA . SER A 1 108 ? -3.386 0.095 -8.072 1.00 98.50 108 SER A CA 1
ATOM 846 C C . SER A 1 108 ? -4.793 -0.446 -8.316 1.00 98.50 108 SER A C 1
ATOM 848 O O . SER A 1 108 ? -5.427 -0.085 -9.309 1.00 98.50 108 SER A O 1
ATOM 850 N N . ALA A 1 109 ? -5.297 -1.282 -7.410 1.00 98.62 109 ALA A N 1
ATOM 851 C CA . ALA A 1 109 ? -6.666 -1.793 -7.438 1.00 98.62 109 ALA A CA 1
ATOM 852 C C . ALA A 1 109 ? -7.429 -1.367 -6.169 1.00 98.62 109 ALA A C 1
ATOM 854 O O . ALA A 1 109 ? -6.867 -1.453 -5.073 1.00 98.62 109 ALA A O 1
ATOM 855 N N . PRO A 1 110 ? -8.689 -0.914 -6.287 1.00 98.75 110 PRO A N 1
ATOM 856 C CA . PRO A 1 110 ? -9.460 -0.433 -5.145 1.00 98.75 110 PRO A CA 1
ATOM 857 C C . PRO A 1 110 ? -9.853 -1.564 -4.192 1.00 98.75 110 PRO A C 1
ATOM 859 O O . PRO A 1 110 ? -10.181 -2.675 -4.608 1.00 98.75 110 PRO A O 1
ATOM 862 N N . ILE A 1 111 ? -9.884 -1.244 -2.903 1.00 98.44 111 ILE A N 1
ATOM 863 C CA . ILE A 1 111 ? -10.366 -2.095 -1.818 1.00 98.44 111 ILE A CA 1
ATOM 864 C C . ILE A 1 111 ? -11.663 -1.491 -1.289 1.00 98.44 111 ILE A C 1
ATOM 866 O O . ILE A 1 111 ? -11.688 -0.358 -0.802 1.00 98.44 111 ILE A O 1
ATOM 870 N N . PHE A 1 112 ? -12.733 -2.278 -1.336 1.00 98.06 112 PHE A N 1
ATOM 871 C CA . PHE A 1 112 ? -14.025 -1.915 -0.766 1.00 98.06 112 PHE A CA 1
ATOM 872 C C . PHE A 1 112 ? -14.335 -2.790 0.447 1.00 98.06 112 PHE A C 1
ATOM 874 O O . PHE A 1 112 ? -14.172 -4.008 0.403 1.00 98.06 112 PHE A O 1
ATOM 881 N N . VAL A 1 113 ? -14.833 -2.166 1.510 1.00 95.81 113 VAL A N 1
ATOM 882 C CA . VAL A 1 113 ? -15.366 -2.831 2.702 1.00 95.81 113 VAL A CA 1
ATOM 883 C C . VAL A 1 113 ? -16.851 -2.507 2.759 1.00 95.81 113 VAL A C 1
ATOM 885 O O . VAL A 1 113 ? -17.219 -1.341 2.866 1.00 95.81 113 VAL A O 1
ATOM 888 N N . ASN A 1 114 ? -17.710 -3.520 2.625 1.00 94.44 114 ASN A N 1
ATOM 889 C CA . ASN A 1 114 ? -19.171 -3.356 2.637 1.00 94.44 114 ASN A CA 1
ATOM 890 C C . ASN A 1 114 ? -19.672 -2.249 1.683 1.00 94.44 114 ASN A C 1
ATOM 892 O O . ASN A 1 114 ? -20.514 -1.425 2.030 1.00 94.44 114 ASN A O 1
ATOM 896 N N . GLY A 1 115 ? -19.106 -2.203 0.472 1.00 96.56 115 GLY A N 1
ATOM 897 C CA . GLY A 1 115 ? -19.444 -1.210 -0.556 1.00 96.56 115 GLY A CA 1
ATOM 898 C C . GLY A 1 115 ? -18.820 0.176 -0.354 1.00 96.56 115 GLY A C 1
ATOM 899 O O . GLY A 1 115 ? -18.934 1.021 -1.236 1.00 96.56 115 GLY A O 1
ATOM 900 N N . LYS A 1 116 ? -18.118 0.422 0.757 1.00 97.44 116 LYS A N 1
ATOM 901 C CA . LYS A 1 116 ? -17.405 1.678 1.014 1.00 97.44 116 LYS A CA 1
ATOM 902 C C . LYS A 1 116 ? -15.945 1.551 0.592 1.00 97.44 116 LYS A C 1
ATOM 904 O O . LYS A 1 116 ? -15.256 0.610 0.979 1.00 97.44 116 LYS A O 1
ATOM 909 N N . HIS A 1 117 ? -15.468 2.507 -0.199 1.00 98.00 117 HIS A N 1
ATOM 910 C CA . HIS A 1 117 ? -14.081 2.546 -0.654 1.00 98.00 117 HIS A CA 1
ATOM 911 C C . HIS A 1 117 ? -13.146 2.847 0.529 1.00 98.00 117 HIS A C 1
ATOM 913 O O . HIS A 1 117 ? -13.210 3.933 1.107 1.00 98.00 117 HIS A O 1
ATOM 919 N N . TRP A 1 118 ? -12.297 1.887 0.894 1.00 98.38 118 TRP A N 1
ATOM 920 C CA . TRP A 1 118 ? -11.314 2.031 1.972 1.00 98.38 118 TRP A CA 1
ATOM 921 C C . TRP A 1 118 ? -10.015 2.671 1.468 1.00 98.38 118 TRP A C 1
ATOM 923 O O . TRP A 1 118 ? -9.490 3.598 2.084 1.00 98.38 118 TRP A O 1
ATOM 933 N N . GLY A 1 119 ? -9.539 2.217 0.310 1.00 98.50 119 GLY A N 1
ATOM 934 C CA . GLY A 1 119 ? -8.279 2.629 -0.299 1.00 98.50 119 GLY A CA 1
ATOM 935 C C . GLY A 1 119 ? -7.881 1.653 -1.395 1.00 98.50 119 GLY A C 1
ATOM 936 O O . GLY A 1 119 ? -8.749 1.117 -2.075 1.00 98.50 119 GLY A O 1
ATOM 937 N N . CYS A 1 120 ? -6.595 1.346 -1.539 1.00 98.69 120 CYS A N 1
ATOM 938 C CA . CYS A 1 120 ? -6.124 0.442 -2.583 1.00 98.69 120 CYS A CA 1
ATOM 939 C C . CYS A 1 120 ? -5.095 -0.583 -2.100 1.00 98.69 120 CYS A C 1
ATOM 941 O O . CYS A 1 120 ? -4.429 -0.415 -1.077 1.00 98.69 120 CYS A O 1
ATOM 943 N N . ILE A 1 121 ? -4.951 -1.642 -2.894 1.00 98.56 121 ILE A N 1
ATOM 944 C CA . ILE A 1 121 ? -3.735 -2.446 -2.973 1.00 98.56 121 ILE A CA 1
ATOM 945 C C . ILE A 1 121 ? -2.918 -1.959 -4.168 1.00 98.56 121 ILE A C 1
ATOM 947 O O . ILE A 1 121 ? -3.475 -1.698 -5.236 1.00 98.56 121 ILE A O 1
ATOM 951 N N . ARG A 1 122 ? -1.600 -1.850 -4.000 1.00 98.00 122 ARG A N 1
ATOM 952 C CA . ARG A 1 122 ? -0.653 -1.503 -5.061 1.00 98.00 122 ARG A CA 1
ATOM 953 C C . ARG A 1 122 ? 0.401 -2.574 -5.225 1.00 98.00 122 ARG A C 1
ATOM 955 O O . ARG A 1 122 ? 0.957 -3.063 -4.240 1.00 98.00 122 ARG A O 1
ATOM 962 N N . ILE A 1 123 ? 0.680 -2.909 -6.476 1.00 98.12 123 ILE A N 1
ATOM 963 C CA . ILE A 1 123 ? 1.622 -3.950 -6.864 1.00 98.12 123 ILE A CA 1
ATOM 964 C C . ILE A 1 123 ? 2.594 -3.361 -7.875 1.00 98.12 123 ILE A C 1
ATOM 966 O O . ILE A 1 123 ? 2.185 -2.874 -8.927 1.00 98.12 123 ILE A O 1
ATOM 970 N N . GLY A 1 124 ? 3.879 -3.441 -7.550 1.00 97.00 124 GLY A N 1
ATOM 971 C CA . GLY A 1 124 ? 4.963 -3.147 -8.474 1.00 97.00 124 GLY A CA 1
ATOM 972 C C . GLY A 1 124 ? 5.432 -4.436 -9.112 1.00 97.00 124 GLY A C 1
ATOM 973 O O . GLY A 1 124 ? 5.857 -5.344 -8.399 1.00 97.00 124 GLY A O 1
ATOM 974 N N . TYR A 1 125 ? 5.376 -4.510 -10.432 1.00 96.12 125 TYR A N 1
ATOM 975 C CA . TYR A 1 125 ? 5.799 -5.661 -11.212 1.00 96.12 125 TYR A CA 1
ATOM 976 C C . TYR A 1 125 ? 6.883 -5.259 -12.210 1.00 96.12 125 TYR A C 1
ATOM 978 O O . TYR A 1 125 ? 6.723 -4.306 -12.970 1.00 96.12 125 TYR A O 1
ATOM 986 N N . MET A 1 126 ? 7.979 -6.000 -12.207 1.00 94.69 126 MET A N 1
ATOM 987 C CA . MET A 1 126 ? 9.129 -5.812 -13.076 1.00 94.69 126 MET A CA 1
ATOM 988 C C . MET A 1 126 ? 9.089 -6.880 -14.183 1.00 94.69 126 MET A C 1
ATOM 990 O O . MET A 1 126 ? 9.414 -8.035 -13.910 1.00 94.69 126 MET A O 1
ATOM 994 N N . PRO A 1 127 ? 8.616 -6.553 -15.402 1.00 89.62 127 PRO A N 1
ATOM 995 C CA . PRO A 1 127 ? 8.496 -7.532 -16.481 1.00 89.62 127 PRO A CA 1
ATOM 996 C C . PRO A 1 127 ? 9.855 -8.119 -16.879 1.00 89.62 127 PRO A C 1
ATOM 998 O O . PRO A 1 127 ? 10.895 -7.513 -16.656 1.00 89.62 127 PRO A O 1
ATOM 1001 N N . GLU A 1 128 ? 9.850 -9.293 -17.506 1.00 83.44 128 GLU A N 1
ATOM 1002 C CA . GLU A 1 128 ? 11.071 -9.845 -18.102 1.00 83.44 128 GLU A CA 1
ATOM 1003 C C . GLU A 1 128 ? 11.661 -8.884 -19.138 1.00 83.44 128 GLU A C 1
ATOM 1005 O O . GLU A 1 128 ? 10.929 -8.203 -19.860 1.00 83.44 128 GLU A O 1
ATOM 1010 N N . GLY A 1 129 ? 12.990 -8.820 -19.198 1.00 76.31 129 GLY A N 1
ATOM 1011 C CA . GLY A 1 129 ? 13.692 -7.894 -20.080 1.00 76.31 129 GLY A CA 1
ATOM 1012 C C . GLY A 1 129 ? 13.620 -6.428 -19.644 1.00 76.31 129 GLY A C 1
ATOM 1013 O O . GLY A 1 129 ? 13.874 -5.527 -20.441 1.00 76.31 129 GLY A O 1
ATOM 1014 N N . SER A 1 130 ? 13.224 -6.153 -18.397 1.00 71.56 130 SER A N 1
ATOM 1015 C CA . SER A 1 130 ? 13.118 -4.791 -17.870 1.00 71.56 130 SER A CA 1
ATOM 1016 C C . SER A 1 130 ? 14.466 -4.120 -17.624 1.00 71.56 130 SER A C 1
ATOM 1018 O O . SER A 1 130 ? 14.479 -2.893 -17.474 1.00 71.56 130 SER A O 1
ATOM 1020 N N . SER A 1 131 ? 15.561 -4.886 -17.538 1.00 66.44 131 SER A N 1
ATOM 1021 C CA . SER A 1 131 ? 16.907 -4.337 -17.367 1.00 66.44 131 SER A CA 1
ATOM 1022 C C . SER A 1 131 ? 17.411 -3.724 -18.679 1.00 66.44 131 SER A C 1
ATOM 1024 O O . SER A 1 131 ? 17.042 -4.161 -19.770 1.00 66.44 131 SER A O 1
ATOM 1026 N N . GLU A 1 132 ? 18.241 -2.678 -18.600 1.00 61.22 132 GLU A N 1
ATOM 1027 C CA . GLU A 1 132 ? 18.834 -2.096 -19.815 1.00 61.22 132 GLU A CA 1
ATOM 1028 C C . GLU A 1 132 ? 19.718 -3.117 -20.552 1.00 61.22 132 GLU A C 1
ATOM 1030 O O . GLU A 1 132 ? 19.674 -3.156 -21.781 1.00 61.22 132 GLU A O 1
ATOM 1035 N N . ALA A 1 133 ? 20.410 -4.000 -19.822 1.00 59.97 133 ALA A N 1
ATOM 1036 C CA . ALA A 1 133 ? 21.220 -5.078 -20.391 1.00 59.97 133 ALA A CA 1
ATOM 1037 C C . ALA A 1 133 ? 20.384 -6.030 -21.266 1.00 59.97 133 ALA A C 1
ATOM 1039 O O . ALA A 1 133 ? 20.740 -6.286 -22.414 1.00 59.97 133 ALA A O 1
ATOM 1040 N N . ASP A 1 134 ? 19.209 -6.453 -20.788 1.00 58.19 134 ASP A N 1
ATOM 1041 C CA . ASP A 1 134 ? 18.318 -7.323 -21.568 1.00 58.19 134 ASP A CA 1
ATOM 1042 C C . ASP A 1 134 ? 17.772 -6.619 -22.824 1.00 58.19 134 ASP A C 1
ATOM 1044 O O . ASP A 1 134 ? 17.515 -7.249 -23.854 1.00 58.19 134 ASP A O 1
ATOM 1048 N N . SER A 1 135 ? 17.584 -5.296 -22.752 1.00 58.59 135 SER A N 1
ATOM 1049 C CA . SER A 1 135 ? 17.097 -4.495 -23.879 1.00 58.59 135 SER A CA 1
ATOM 1050 C C . SER A 1 135 ? 18.155 -4.287 -24.972 1.00 58.59 135 SER A C 1
ATOM 1052 O O . SER A 1 135 ? 17.810 -4.173 -26.153 1.00 58.59 135 SER A O 1
ATOM 1054 N N . GLU A 1 136 ? 19.439 -4.266 -24.601 1.00 59.22 136 GLU A N 1
ATOM 1055 C CA . GLU A 1 136 ? 20.568 -4.232 -25.536 1.00 59.22 136 GLU A CA 1
ATOM 1056 C C . GLU A 1 136 ? 20.802 -5.605 -26.180 1.00 59.22 136 GLU A C 1
ATOM 1058 O O . GLU A 1 136 ? 20.966 -5.679 -27.401 1.00 59.22 136 GLU A O 1
ATOM 1063 N N . ASP A 1 137 ? 20.686 -6.690 -25.411 1.00 56.00 137 ASP A N 1
ATOM 1064 C CA . ASP A 1 137 ? 20.772 -8.060 -25.927 1.00 56.00 137 ASP A CA 1
ATOM 1065 C C . ASP A 1 137 ? 19.624 -8.384 -26.903 1.00 56.00 137 ASP A C 1
ATOM 1067 O O . ASP A 1 137 ? 19.855 -8.960 -27.970 1.00 56.00 137 ASP A O 1
ATOM 1071 N N . GLN A 1 138 ? 18.389 -7.935 -26.633 1.00 56.78 138 GLN A N 1
ATOM 1072 C CA . GLN A 1 138 ? 17.283 -8.044 -27.600 1.00 56.78 138 GLN A CA 1
ATOM 1073 C C . GLN A 1 138 ? 17.521 -7.224 -28.881 1.00 56.78 138 GLN A C 1
ATOM 1075 O O . GLN A 1 138 ? 17.154 -7.663 -29.979 1.00 56.78 138 GLN A O 1
ATOM 1080 N N . LYS A 1 139 ? 18.159 -6.048 -28.785 1.00 58.47 139 LYS A N 1
ATOM 1081 C CA . LYS A 1 139 ? 18.571 -5.270 -29.969 1.00 58.47 139 LYS A CA 1
ATOM 1082 C C . LYS A 1 139 ? 19.659 -5.989 -30.773 1.00 58.47 139 LYS A C 1
ATOM 1084 O O . LYS A 1 139 ? 19.550 -6.057 -31.994 1.00 58.47 139 LYS A O 1
ATOM 1089 N N . MET A 1 140 ? 20.657 -6.583 -30.118 1.00 54.12 140 MET A N 1
ATOM 1090 C CA . MET A 1 140 ? 21.685 -7.405 -30.773 1.00 54.12 140 MET A CA 1
ATOM 1091 C C . MET A 1 140 ? 21.074 -8.622 -31.486 1.00 54.12 140 MET A C 1
ATOM 1093 O O . MET A 1 140 ? 21.320 -8.843 -32.676 1.00 54.12 140 MET A O 1
ATOM 1097 N N . LEU A 1 141 ? 20.202 -9.376 -30.810 1.00 57.19 141 LEU A N 1
ATOM 1098 C CA . LEU A 1 141 ? 19.554 -10.569 -31.369 1.00 57.19 141 LEU A CA 1
ATOM 1099 C C . LEU A 1 141 ? 18.640 -10.248 -32.564 1.00 57.19 141 LEU A C 1
ATOM 1101 O O . LEU A 1 141 ? 18.633 -10.988 -33.551 1.00 57.19 141 LEU A O 1
ATOM 1105 N N . SER A 1 142 ? 17.910 -9.128 -32.513 1.00 57.47 142 SER A N 1
ATOM 1106 C CA . SER A 1 142 ? 17.071 -8.667 -33.631 1.00 57.47 142 SER A CA 1
ATOM 1107 C C . SER A 1 142 ? 17.884 -8.108 -34.803 1.00 57.47 142 SER A C 1
ATOM 1109 O O . SER A 1 142 ? 17.510 -8.329 -35.953 1.00 57.47 142 SER A O 1
ATOM 1111 N N . SER A 1 143 ? 19.039 -7.477 -34.552 1.00 58.06 143 SER A N 1
ATOM 1112 C CA . SER A 1 143 ? 19.952 -7.040 -35.623 1.00 58.06 143 SER A CA 1
ATOM 1113 C C . SER A 1 143 ? 20.649 -8.198 -36.349 1.00 58.06 143 SER A C 1
ATOM 1115 O O . SER A 1 143 ? 2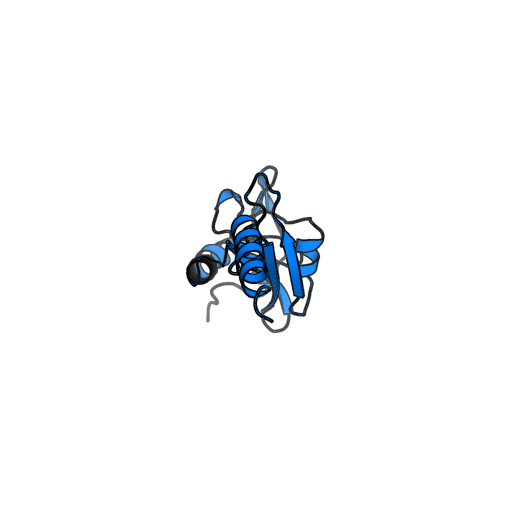0.948 -8.084 -37.536 1.00 58.06 143 SER A O 1
ATOM 1117 N N . THR A 1 144 ? 20.839 -9.341 -35.682 1.00 54.16 144 THR A N 1
ATOM 1118 C CA . THR A 1 144 ? 21.494 -10.522 -36.275 1.00 54.16 144 THR A CA 1
ATOM 1119 C C . THR A 1 144 ? 20.563 -11.282 -37.236 1.00 54.16 144 THR A C 1
ATOM 1121 O O . THR A 1 144 ? 21.031 -11.927 -38.168 1.00 54.16 144 THR A O 1
ATOM 1124 N N . HIS A 1 145 ? 19.239 -11.154 -37.080 1.00 50.25 145 HIS A N 1
ATOM 1125 C CA . HIS A 1 145 ? 18.244 -11.772 -37.972 1.00 50.25 145 HIS A CA 1
ATOM 1126 C C . HIS A 1 145 ? 17.898 -10.926 -39.212 1.00 50.25 145 HIS A C 1
ATOM 1128 O O . HIS A 1 145 ? 17.145 -11.382 -40.069 1.00 50.25 145 HIS A O 1
ATOM 1134 N N . ALA A 1 146 ? 18.445 -9.712 -39.341 1.00 52.19 146 ALA A N 1
ATOM 1135 C CA . ALA A 1 146 ? 18.173 -8.818 -40.470 1.00 52.19 146 ALA A CA 1
ATOM 1136 C C . ALA A 1 146 ? 19.105 -9.028 -41.685 1.00 52.19 146 ALA A C 1
ATOM 1138 O O . ALA A 1 146 ? 18.996 -8.296 -42.666 1.00 52.19 146 ALA A O 1
ATOM 1139 N N . VAL A 1 147 ? 20.001 -10.023 -41.658 1.00 50.50 147 VAL A N 1
ATOM 1140 C CA . VAL A 1 147 ? 20.894 -10.349 -42.785 1.00 50.50 147 VAL A CA 1
ATOM 1141 C C . VAL A 1 147 ? 20.546 -11.730 -43.334 1.00 50.50 147 VAL A C 1
ATOM 1143 O O . VAL A 1 147 ? 21.225 -12.708 -43.044 1.00 50.50 147 VAL A O 1
ATOM 1146 N N . SER A 1 148 ? 19.451 -11.824 -44.088 1.00 48.53 148 SER A N 1
ATOM 1147 C CA . SER A 1 148 ? 19.161 -12.919 -45.031 1.00 48.53 148 SER A CA 1
ATOM 1148 C C . SER A 1 148 ? 17.966 -12.540 -45.914 1.00 48.53 148 SER A C 1
ATOM 1150 O O . SER A 1 148 ? 16.849 -12.986 -45.660 1.00 48.53 148 SER A O 1
ATOM 1152 N N . VAL A 1 149 ? 18.208 -11.716 -46.939 1.00 42.94 149 VAL A N 1
ATOM 1153 C CA . VAL A 1 149 ? 17.490 -11.746 -48.228 1.00 42.94 149 VAL A CA 1
ATOM 1154 C C . VAL A 1 149 ? 18.477 -11.383 -49.329 1.00 42.94 149 VAL A C 1
ATOM 1156 O O . VAL A 1 149 ? 19.229 -10.405 -49.115 1.00 42.94 149 VAL A O 1
#